Protein AF-A0A9X5P0I7-F1 (afdb_monomer_lite)

Structure (mmCIF, N/CA/C/O backbone):
data_AF-A0A9X5P0I7-F1
#
_entry.id   AF-A0A9X5P0I7-F1
#
loop_
_atom_site.group_PDB
_atom_site.id
_atom_site.type_symbol
_atom_site.label_atom_id
_atom_site.label_alt_id
_atom_site.label_comp_id
_atom_site.label_asym_id
_atom_site.label_entity_id
_atom_site.label_seq_id
_atom_site.pdbx_PDB_ins_code
_atom_site.Cartn_x
_atom_site.Cartn_y
_atom_site.Cartn_z
_atom_site.occupancy
_atom_site.B_iso_or_equiv
_atom_site.auth_seq_id
_atom_site.auth_comp_id
_atom_site.auth_asym_id
_atom_site.auth_atom_id
_atom_site.pdbx_PDB_model_num
ATOM 1 N N . MET A 1 1 ? -30.051 -7.959 19.011 1.00 47.22 1 MET A N 1
ATOM 2 C CA . MET A 1 1 ? -30.348 -7.156 17.797 1.00 47.22 1 MET A CA 1
ATOM 3 C C . MET A 1 1 ? -29.644 -5.784 17.744 1.00 47.22 1 MET A C 1
ATOM 5 O O . MET A 1 1 ? -29.696 -5.120 16.719 1.00 47.22 1 MET A O 1
ATOM 9 N N . THR A 1 2 ? -28.934 -5.353 18.795 1.00 55.03 2 THR A N 1
ATOM 10 C CA . THR A 1 2 ? -28.263 -4.035 18.887 1.00 55.03 2 THR A CA 1
ATOM 11 C C . THR A 1 2 ? -26.817 -4.002 18.368 1.00 55.03 2 THR A C 1
ATOM 13 O O . THR A 1 2 ? -26.383 -2.963 17.880 1.00 55.03 2 THR A O 1
ATOM 16 N N . ALA A 1 3 ? -26.084 -5.123 18.394 1.00 51.91 3 ALA A N 1
ATOM 17 C CA . ALA A 1 3 ? -24.693 -5.191 17.918 1.00 51.91 3 ALA A CA 1
ATOM 18 C C . ALA A 1 3 ? -24.563 -5.026 16.388 1.00 51.91 3 ALA A C 1
ATOM 20 O O . ALA A 1 3 ? -23.681 -4.318 15.909 1.00 51.91 3 ALA A O 1
ATOM 21 N N . LEU A 1 4 ? -25.502 -5.590 15.617 1.00 52.12 4 LEU A N 1
ATOM 22 C CA . LEU A 1 4 ? -25.510 -5.520 14.148 1.00 52.12 4 LEU A CA 1
ATOM 23 C C . LEU A 1 4 ? -25.655 -4.077 13.623 1.00 52.12 4 LEU A C 1
ATOM 25 O O . LEU A 1 4 ? -25.107 -3.724 12.581 1.00 52.12 4 LEU A O 1
ATOM 29 N N . LYS A 1 5 ? -26.355 -3.217 14.378 1.00 55.41 5 LYS A N 1
ATOM 30 C CA . LYS A 1 5 ? -26.539 -1.795 14.043 1.00 55.41 5 LYS A CA 1
ATOM 31 C C . LYS A 1 5 ? -25.232 -1.000 14.161 1.00 55.41 5 LYS A C 1
ATOM 33 O O . LYS A 1 5 ? -25.012 -0.097 13.363 1.00 55.41 5 LYS A O 1
ATOM 38 N N . HIS A 1 6 ? -24.363 -1.366 15.108 1.00 58.16 6 HIS A N 1
ATOM 39 C CA . HIS A 1 6 ? -23.041 -0.753 15.280 1.00 58.16 6 HIS A CA 1
ATOM 40 C C . HIS A 1 6 ? -21.975 -1.338 14.343 1.00 58.16 6 HIS A C 1
ATOM 42 O O . HIS A 1 6 ? -21.028 -0.634 14.009 1.00 58.16 6 HIS A O 1
ATOM 48 N N . LEU A 1 7 ? -22.142 -2.578 13.865 1.00 58.06 7 LEU A N 1
ATOM 49 C CA . LEU A 1 7 ? -21.212 -3.205 12.917 1.00 58.06 7 LEU A CA 1
ATOM 50 C C . LEU A 1 7 ? -21.365 -2.684 11.480 1.00 58.06 7 LEU A C 1
ATOM 52 O O . LEU A 1 7 ? -20.386 -2.613 10.741 1.00 58.06 7 LEU A O 1
ATOM 56 N N . LYS A 1 8 ? -22.584 -2.291 11.087 1.00 65.00 8 LYS A N 1
ATOM 57 C CA . LYS A 1 8 ? -22.898 -1.769 9.746 1.00 65.00 8 LYS A CA 1
ATOM 58 C C . LYS A 1 8 ? -21.929 -0.672 9.263 1.00 65.00 8 LYS A C 1
ATOM 60 O O . LYS A 1 8 ? -21.403 -0.817 8.164 1.00 65.00 8 LYS A O 1
ATOM 65 N N . PRO A 1 9 ? -21.643 0.392 10.040 1.00 70.50 9 PRO A N 1
ATOM 66 C CA . PRO A 1 9 ? -20.693 1.418 9.612 1.00 70.50 9 PRO A CA 1
ATOM 67 C C . PRO A 1 9 ? -19.248 0.909 9.527 1.00 70.50 9 PRO A C 1
ATOM 69 O O . PRO A 1 9 ? -18.518 1.335 8.642 1.00 70.50 9 PRO A O 1
ATOM 72 N N . PHE A 1 10 ? -18.826 -0.025 10.385 1.00 67.88 10 PHE A N 1
ATOM 73 C CA . PHE A 1 10 ? -17.486 -0.619 10.292 1.00 67.88 10 PHE A CA 1
ATOM 74 C C . PHE A 1 10 ? -17.312 -1.465 9.031 1.00 67.88 10 PHE A C 1
ATOM 76 O O . PHE A 1 10 ? -16.271 -1.383 8.389 1.00 67.88 10 PHE A O 1
ATOM 83 N N . PHE A 1 11 ? -18.340 -2.224 8.649 1.00 72.69 11 PHE A N 1
ATOM 84 C CA . PHE A 1 11 ? -18.331 -3.021 7.425 1.00 72.69 11 PHE A CA 1
ATOM 85 C C . PHE A 1 11 ? -18.199 -2.141 6.174 1.00 72.69 11 PHE A C 1
ATOM 87 O O . PHE A 1 11 ? -17.383 -2.422 5.303 1.00 72.69 11 PHE A O 1
ATOM 94 N N . TRP A 1 12 ? -18.924 -1.021 6.124 1.00 70.75 12 TRP A N 1
ATOM 95 C CA . TRP A 1 12 ? -18.803 -0.057 5.027 1.00 70.75 12 TRP A CA 1
ATOM 96 C C . TRP A 1 12 ? -17.435 0.624 4.972 1.00 70.75 12 TRP A C 1
ATOM 98 O O . TRP A 1 12 ? -16.880 0.772 3.890 1.00 70.75 12 TRP A O 1
ATOM 108 N N . ILE A 1 13 ? -16.856 0.989 6.119 1.00 75.00 13 ILE A N 1
ATOM 109 C CA . ILE A 1 13 ? -15.500 1.560 6.171 1.00 75.00 13 ILE A CA 1
ATOM 110 C C . ILE A 1 13 ? -14.469 0.529 5.699 1.00 75.00 13 ILE A C 1
ATOM 112 O O . ILE A 1 13 ? -13.579 0.889 4.937 1.00 75.00 13 ILE A O 1
ATOM 116 N N . ALA A 1 14 ? -14.600 -0.742 6.089 1.00 73.88 14 ALA A N 1
ATOM 117 C CA . ALA A 1 14 ? -13.711 -1.806 5.626 1.00 73.88 14 ALA A CA 1
ATOM 118 C C . ALA A 1 14 ? -13.806 -2.019 4.107 1.00 73.88 14 ALA A C 1
ATOM 120 O O . ALA A 1 14 ? -12.779 -2.150 3.449 1.00 73.88 14 ALA A O 1
ATOM 121 N N . ILE A 1 15 ? -15.017 -1.987 3.538 1.00 76.88 15 ILE A N 1
ATOM 122 C CA . ILE A 1 15 ? -15.223 -2.078 2.085 1.00 76.88 15 ILE A CA 1
ATOM 123 C C . ILE A 1 15 ? -14.602 -0.880 1.365 1.00 76.88 15 ILE A C 1
ATOM 125 O O . ILE A 1 15 ? -13.894 -1.070 0.384 1.00 76.88 15 ILE A O 1
ATOM 129 N N . ILE A 1 16 ? -14.828 0.345 1.849 1.00 75.38 16 ILE A N 1
ATOM 130 C CA . ILE A 1 16 ? -14.257 1.553 1.237 1.00 75.38 16 ILE A CA 1
ATOM 131 C C . ILE A 1 16 ? -12.728 1.517 1.317 1.00 75.38 16 ILE A C 1
ATOM 133 O O . ILE A 1 16 ? -12.063 1.769 0.319 1.00 75.38 16 ILE A O 1
ATOM 137 N N . ALA A 1 17 ? -12.165 1.138 2.468 1.00 73.56 17 ALA A N 1
ATOM 138 C CA . ALA A 1 17 ? -10.724 0.978 2.628 1.00 73.56 17 ALA A CA 1
ATOM 139 C C . ALA A 1 17 ? -10.167 -0.068 1.653 1.00 73.56 17 ALA A C 1
ATOM 141 O O . ALA A 1 17 ? -9.170 0.193 0.988 1.00 73.56 17 ALA A O 1
ATOM 142 N N . LEU A 1 18 ? -10.839 -1.212 1.501 1.00 74.06 18 LEU A N 1
ATOM 143 C CA . LEU A 1 18 ? -10.443 -2.243 0.545 1.00 74.06 18 LEU A CA 1
ATOM 144 C C . LEU A 1 18 ? -10.495 -1.713 -0.895 1.00 74.06 18 LEU A C 1
ATOM 146 O O . LEU A 1 18 ? -9.524 -1.863 -1.628 1.00 74.06 18 LEU A O 1
ATOM 150 N N . ILE A 1 19 ? -11.573 -1.033 -1.293 1.00 76.31 19 ILE A N 1
ATOM 151 C CA . ILE A 1 19 ? -11.724 -0.442 -2.634 1.00 76.31 19 ILE A CA 1
ATOM 152 C C . ILE A 1 19 ? -10.674 0.643 -2.898 1.00 76.31 19 ILE A C 1
ATOM 154 O O . ILE A 1 19 ? -10.228 0.770 -4.029 1.00 76.31 19 ILE A O 1
ATOM 158 N N . CYS A 1 20 ? -10.249 1.411 -1.895 1.00 70.00 20 CYS A N 1
ATOM 159 C CA . CYS A 1 20 ? -9.192 2.411 -2.066 1.00 70.00 20 CYS A CA 1
ATOM 160 C C . CYS A 1 20 ? -7.792 1.783 -2.138 1.00 70.00 20 CYS A C 1
ATOM 162 O O . CYS A 1 20 ? -6.949 2.252 -2.897 1.00 70.00 20 CYS A O 1
ATOM 164 N N . VAL A 1 21 ? -7.540 0.718 -1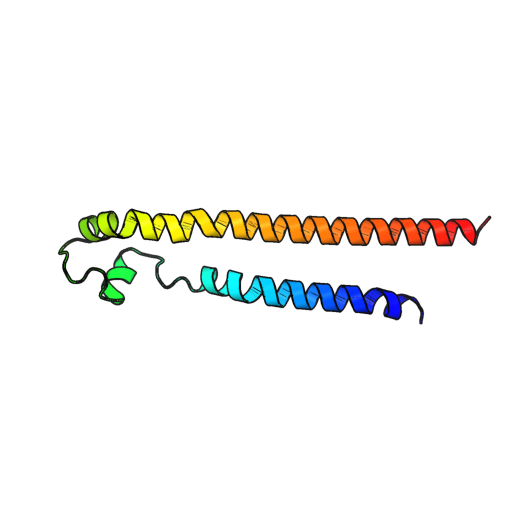.373 1.00 68.44 21 VAL A N 1
ATOM 165 C CA . VAL A 1 21 ? -6.234 0.040 -1.331 1.00 68.44 21 V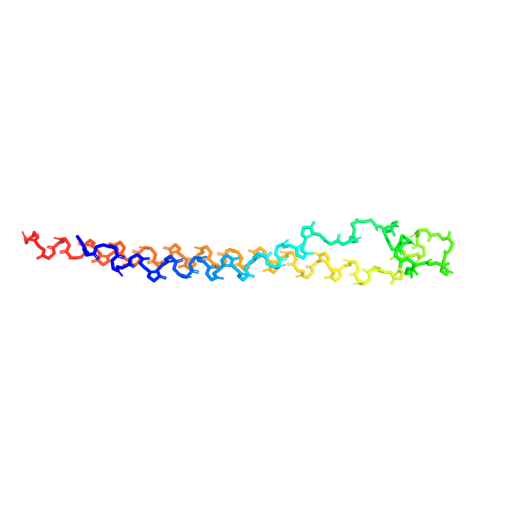AL A CA 1
A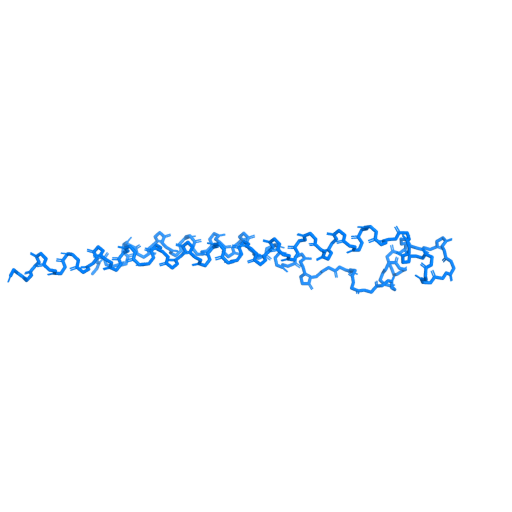TOM 166 C C . VAL A 1 21 ? -6.038 -0.879 -2.540 1.00 68.44 21 VAL A C 1
ATOM 168 O O . VAL A 1 21 ? -4.913 -1.031 -3.004 1.00 68.44 21 VAL A O 1
ATOM 171 N N . THR A 1 22 ? -7.112 -1.454 -3.095 1.00 71.38 22 THR A N 1
ATOM 172 C CA . THR A 1 22 ? -7.025 -2.445 -4.184 1.00 71.38 22 THR A CA 1
ATOM 173 C C . THR A 1 22 ? -6.416 -1.879 -5.473 1.00 71.38 22 THR A C 1
ATOM 175 O O . THR A 1 22 ? -5.477 -2.496 -5.955 1.00 71.38 22 THR A O 1
ATOM 178 N N . PRO A 1 23 ? -6.840 -0.725 -6.031 1.00 66.31 23 PRO A N 1
ATOM 179 C CA . PRO A 1 23 ? -6.250 -0.164 -7.248 1.00 66.31 23 PRO A CA 1
ATOM 180 C C . PRO A 1 23 ? -4.774 0.171 -7.064 1.00 66.31 23 PRO A C 1
ATOM 182 O O . PRO A 1 23 ? -3.969 -0.092 -7.947 1.00 66.31 23 PRO A O 1
ATOM 185 N N . ILE A 1 24 ? -4.419 0.694 -5.890 1.00 66.56 24 ILE A N 1
ATOM 186 C CA . ILE A 1 24 ? -3.044 1.045 -5.538 1.00 66.56 24 ILE A CA 1
ATOM 187 C C . ILE A 1 24 ? -2.190 -0.229 -5.472 1.00 66.56 24 ILE A C 1
ATOM 189 O O . ILE A 1 24 ? -1.159 -0.314 -6.128 1.00 66.56 24 ILE A O 1
ATOM 193 N N . ALA A 1 25 ? -2.664 -1.258 -4.764 1.00 65.62 25 ALA A N 1
ATOM 194 C CA . ALA A 1 25 ? -2.007 -2.561 -4.703 1.00 65.62 25 ALA A CA 1
ATOM 195 C C . ALA A 1 25 ? -1.889 -3.219 -6.087 1.00 65.62 25 ALA A C 1
ATOM 197 O O . ALA A 1 25 ? -0.874 -3.835 -6.389 1.00 65.62 25 ALA A O 1
ATOM 198 N N . PHE A 1 26 ? -2.909 -3.073 -6.937 1.00 63.84 26 PHE A N 1
ATOM 199 C CA . PHE A 1 26 ? -2.924 -3.622 -8.290 1.00 63.84 26 PHE A CA 1
ATOM 200 C C . PHE A 1 26 ? -1.918 -2.910 -9.196 1.00 63.84 26 PHE A C 1
ATOM 202 O O . PHE A 1 26 ? -1.218 -3.570 -9.953 1.00 63.84 26 PHE A O 1
ATOM 209 N N . MET A 1 27 ? -1.783 -1.585 -9.082 1.00 62.38 27 MET A N 1
ATOM 210 C CA . MET A 1 27 ? -0.751 -0.834 -9.804 1.00 62.38 27 MET A CA 1
ATOM 211 C C . MET A 1 27 ? 0.668 -1.240 -9.381 1.00 62.38 27 MET A C 1
ATOM 213 O O . MET A 1 27 ? 1.557 -1.227 -10.226 1.00 62.38 27 MET A O 1
ATOM 217 N N . PHE A 1 28 ? 0.880 -1.659 -8.126 1.00 60.19 28 PHE A N 1
ATOM 218 C CA . PHE A 1 28 ? 2.175 -2.196 -7.678 1.00 60.19 28 PHE A CA 1
ATOM 219 C C . PHE A 1 28 ? 2.420 -3.641 -8.085 1.00 60.19 28 PHE A C 1
ATOM 221 O O . PHE A 1 28 ? 3.513 -3.969 -8.534 1.00 60.19 28 PHE A O 1
ATOM 228 N N . ALA A 1 29 ? 1.410 -4.500 -7.961 1.00 61.78 29 ALA A N 1
ATOM 229 C CA . ALA A 1 29 ? 1.525 -5.908 -8.324 1.00 61.78 29 ALA A CA 1
ATOM 230 C C . ALA A 1 29 ? 1.666 -6.123 -9.840 1.00 61.78 29 ALA A C 1
ATOM 232 O O . ALA A 1 29 ? 2.240 -7.123 -10.256 1.00 61.78 29 ALA A O 1
ATOM 233 N N . TYR A 1 30 ? 1.143 -5.198 -10.650 1.00 57.62 30 TYR A N 1
ATOM 234 C CA . TYR A 1 30 ? 1.196 -5.242 -12.112 1.00 57.62 30 TYR A CA 1
ATOM 235 C C . TYR A 1 30 ? 2.047 -4.120 -12.707 1.00 57.62 30 TYR A C 1
ATOM 237 O O . TYR A 1 30 ? 1.778 -3.702 -13.835 1.00 57.62 30 TYR A O 1
ATOM 245 N N . SER A 1 31 ? 3.057 -3.615 -11.984 1.00 62.72 31 SER A N 1
ATOM 246 C CA . SER A 1 31 ? 4.037 -2.724 -12.613 1.00 62.72 31 SER A CA 1
ATOM 247 C C . SER A 1 31 ? 4.609 -3.443 -13.840 1.00 62.72 31 SER A C 1
ATOM 249 O O . SER A 1 31 ? 5.220 -4.496 -13.694 1.00 62.72 31 SER A O 1
ATOM 251 N N . PRO A 1 32 ? 4.432 -2.925 -15.065 1.00 61.28 32 PRO A N 1
ATOM 252 C CA . PRO A 1 32 ? 4.954 -3.590 -16.254 1.00 61.28 32 PRO A CA 1
ATOM 253 C C . PRO A 1 32 ? 6.485 -3.493 -16.351 1.00 61.28 32 PRO A C 1
ATOM 255 O O . PRO A 1 32 ? 7.057 -4.002 -17.307 1.00 61.28 32 PRO A O 1
ATOM 258 N N . PHE A 1 33 ? 7.131 -2.830 -15.387 1.00 65.25 33 PHE A N 1
ATOM 259 C CA . PHE A 1 33 ? 8.556 -2.539 -15.343 1.00 65.25 33 PHE A CA 1
ATOM 260 C C . PHE A 1 33 ? 9.175 -3.195 -14.107 1.00 65.25 33 PHE A C 1
ATOM 262 O O . PHE A 1 33 ? 9.322 -2.555 -13.062 1.00 65.25 33 PHE A O 1
ATOM 269 N N . HIS A 1 34 ? 9.491 -4.485 -14.212 1.00 67.88 34 HIS A N 1
ATOM 270 C CA . HIS A 1 34 ? 10.205 -5.223 -13.166 1.00 67.88 34 HIS A CA 1
ATOM 271 C C . HIS A 1 34 ? 11.685 -5.406 -13.512 1.00 67.88 34 HIS A C 1
ATOM 273 O O . HIS A 1 34 ? 12.512 -5.508 -12.610 1.00 67.88 34 HIS A O 1
ATOM 279 N N . ASP A 1 35 ? 12.015 -5.407 -14.805 1.00 71.38 35 ASP A N 1
ATOM 280 C CA . ASP A 1 35 ? 13.375 -5.507 -15.326 1.00 71.38 35 ASP A CA 1
ATOM 281 C C . ASP A 1 35 ? 13.640 -4.394 -16.358 1.00 71.38 35 ASP A C 1
ATOM 283 O O . ASP A 1 35 ? 12.729 -3.913 -17.036 1.00 71.38 35 ASP A O 1
ATOM 287 N N . VAL A 1 36 ? 14.906 -4.002 -16.522 1.00 71.62 36 VAL A N 1
ATOM 288 C CA . VAL A 1 36 ? 15.354 -3.082 -17.585 1.00 71.62 36 VAL A CA 1
ATOM 289 C C . VAL A 1 36 ? 14.939 -3.605 -18.969 1.00 71.62 36 VAL A C 1
ATOM 291 O O . VAL A 1 36 ? 14.573 -2.831 -19.851 1.00 71.62 36 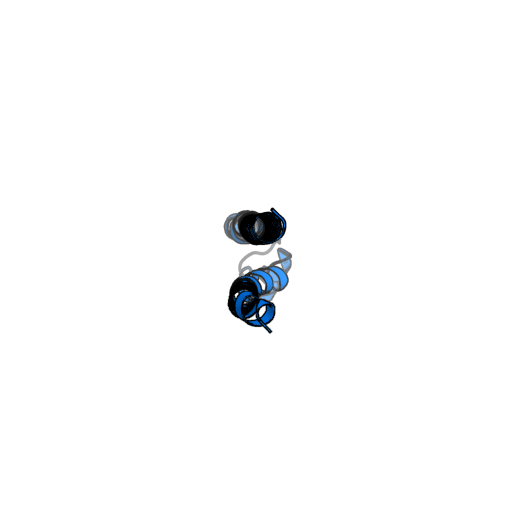VAL A O 1
ATOM 294 N N . ASN A 1 37 ? 14.906 -4.926 -19.150 1.00 74.50 37 ASN A N 1
ATOM 295 C CA . ASN A 1 37 ? 14.455 -5.576 -20.379 1.00 74.50 37 ASN A CA 1
ATOM 296 C C . ASN A 1 37 ? 12.973 -5.331 -20.706 1.00 74.50 37 ASN A C 1
ATOM 298 O O . ASN A 1 37 ? 12.588 -5.384 -21.877 1.00 74.50 37 ASN A O 1
ATOM 302 N N . ASP A 1 38 ? 12.136 -5.020 -19.714 1.00 74.94 38 ASP A N 1
ATOM 303 C CA . ASP A 1 38 ? 10.738 -4.677 -19.971 1.00 74.94 38 ASP A CA 1
ATOM 304 C C . ASP A 1 38 ? 10.630 -3.336 -20.711 1.00 74.94 38 ASP A C 1
ATOM 306 O O . ASP A 1 38 ? 9.787 -3.176 -21.591 1.00 74.94 38 ASP A O 1
ATOM 310 N N . PHE A 1 39 ? 11.549 -2.396 -20.479 1.00 73.81 39 PHE A N 1
ATOM 311 C CA . PHE A 1 39 ? 11.575 -1.117 -21.197 1.00 73.81 39 PHE A CA 1
ATOM 312 C C . PHE A 1 39 ? 11.891 -1.285 -22.688 1.00 73.81 39 PHE A C 1
ATOM 314 O O . PHE A 1 39 ? 11.338 -0.556 -23.514 1.00 73.81 39 PHE A O 1
ATOM 321 N N . PHE A 1 40 ? 12.701 -2.286 -23.048 1.00 74.81 40 PHE A N 1
ATOM 322 C CA . PHE A 1 40 ? 12.889 -2.689 -24.444 1.00 74.81 40 PHE A CA 1
ATOM 323 C C . PHE A 1 40 ? 11.623 -3.330 -25.022 1.00 74.81 40 PHE A C 1
ATOM 325 O O . PHE A 1 40 ? 11.236 -3.028 -26.145 1.00 74.81 40 PHE A O 1
ATOM 332 N N . ARG A 1 41 ? 10.909 -4.160 -24.251 1.00 79.38 41 ARG A N 1
ATOM 333 C CA . ARG A 1 41 ? 9.636 -4.762 -24.699 1.00 79.38 41 ARG A CA 1
ATOM 334 C C . ARG A 1 41 ? 8.539 -3.736 -24.976 1.00 79.38 41 ARG A C 1
ATOM 336 O O . ARG A 1 41 ? 7.705 -3.972 -25.846 1.00 79.38 41 ARG A O 1
ATOM 343 N N . PHE A 1 42 ? 8.540 -2.617 -24.256 1.00 75.88 42 PHE A N 1
ATOM 344 C CA . PHE A 1 42 ? 7.601 -1.512 -24.464 1.00 75.88 42 PHE A CA 1
ATOM 345 C C . PHE A 1 42 ? 8.089 -0.465 -25.481 1.00 75.88 42 PHE A C 1
ATOM 347 O O . PHE A 1 42 ? 7.402 0.535 -25.687 1.00 75.88 42 PHE A O 1
ATOM 354 N N . GLY A 1 43 ? 9.246 -0.675 -26.124 1.00 78.44 43 GLY A N 1
ATOM 355 C CA . GLY A 1 43 ? 9.795 0.229 -27.141 1.00 78.44 43 GLY A CA 1
ATOM 356 C C . GLY A 1 43 ? 10.328 1.557 -26.591 1.00 78.44 43 GLY A C 1
ATOM 357 O O . GLY A 1 43 ? 10.575 2.500 -27.340 1.00 78.44 43 GLY A O 1
ATOM 358 N N . LEU A 1 44 ? 10.500 1.664 -25.270 1.00 75.69 44 LEU A N 1
ATOM 359 C CA . LEU A 1 44 ? 10.955 2.890 -24.607 1.00 75.69 44 LEU A CA 1
ATOM 360 C C . LEU A 1 44 ? 12.473 3.088 -24.731 1.00 75.69 44 LEU A C 1
ATOM 362 O O . LEU A 1 44 ? 12.947 4.216 -24.633 1.00 75.69 44 LEU A O 1
ATOM 366 N N . CYS A 1 45 ? 13.217 2.009 -24.989 1.00 80.19 45 CYS A N 1
ATOM 367 C CA . CYS A 1 45 ? 14.676 1.999 -25.129 1.00 80.19 45 CYS A CA 1
ATOM 368 C C . CYS A 1 45 ? 15.169 1.547 -26.518 1.00 80.19 45 CYS A C 1
ATOM 370 O O . CYS A 1 45 ? 16.341 1.226 -26.677 1.00 80.19 45 CYS A O 1
ATOM 372 N N . ASP A 1 46 ? 14.326 1.570 -27.556 1.00 82.56 46 ASP A N 1
ATOM 373 C CA . ASP A 1 46 ? 14.699 1.083 -28.903 1.00 82.56 46 ASP A CA 1
ATOM 374 C C . ASP A 1 46 ? 15.848 1.866 -29.569 1.00 82.56 46 ASP A C 1
ATOM 376 O O . ASP A 1 46 ? 16.448 1.417 -30.545 1.00 82.56 46 ASP A O 1
ATOM 380 N N . HIS A 1 47 ? 16.156 3.054 -29.053 1.00 84.19 47 HIS A N 1
ATOM 381 C CA . HIS A 1 47 ? 17.187 3.949 -29.570 1.00 84.19 47 HIS A CA 1
ATOM 382 C C . HIS A 1 47 ? 18.578 3.714 -28.957 1.00 84.19 47 HIS A C 1
ATOM 384 O O . HIS A 1 47 ? 19.553 4.277 -29.455 1.00 84.19 47 HIS A O 1
ATOM 390 N N . VAL A 1 48 ? 18.689 2.889 -27.910 1.00 84.06 48 VAL A N 1
ATOM 391 C CA . VAL A 1 48 ? 19.954 2.556 -27.235 1.00 84.06 48 VAL A CA 1
ATOM 392 C C . VAL A 1 48 ? 20.332 1.098 -27.477 1.00 84.06 48 VAL A C 1
ATOM 394 O O . VAL A 1 48 ? 19.475 0.238 -27.667 1.00 84.06 48 VAL A O 1
ATOM 397 N N . LYS A 1 49 ? 21.638 0.810 -27.524 1.00 77.81 49 LYS A N 1
ATOM 398 C CA . LYS A 1 49 ? 22.140 -0.516 -27.935 1.00 77.81 49 LYS A CA 1
ATOM 399 C C . LYS A 1 49 ? 22.453 -1.447 -26.770 1.00 77.81 49 LYS A C 1
ATOM 401 O O . LYS A 1 49 ? 22.646 -2.639 -27.000 1.00 77.81 49 LYS A O 1
ATOM 406 N N . SER A 1 50 ? 22.531 -0.927 -25.547 1.00 80.44 50 SER A N 1
ATOM 407 C CA . SER A 1 50 ? 22.867 -1.708 -24.359 1.00 80.44 50 SER A CA 1
ATOM 408 C C . SER A 1 50 ? 21.832 -1.526 -23.250 1.00 80.44 50 SER A C 1
ATOM 410 O O . SER A 1 50 ? 21.190 -0.481 -23.122 1.00 80.44 50 SER A O 1
ATOM 412 N N . ALA A 1 51 ? 21.685 -2.563 -22.424 1.00 74.75 51 ALA A N 1
ATOM 413 C CA . ALA A 1 51 ? 20.839 -2.504 -21.239 1.00 74.75 51 ALA A CA 1
ATOM 414 C C . ALA A 1 51 ? 21.371 -1.506 -20.197 1.00 74.75 51 ALA A C 1
ATOM 416 O O . ALA A 1 51 ? 20.570 -0.912 -19.490 1.00 74.75 51 ALA A O 1
ATOM 417 N N . GLU A 1 52 ? 22.686 -1.269 -20.138 1.00 77.06 52 GLU A N 1
ATOM 418 C CA . GLU A 1 52 ? 23.285 -0.254 -19.257 1.00 77.06 52 GLU A CA 1
ATOM 419 C C . GLU A 1 52 ? 22.888 1.172 -19.663 1.00 77.06 52 GLU A C 1
ATOM 421 O O . GLU A 1 52 ? 22.460 1.944 -18.812 1.00 77.06 52 GLU A O 1
ATOM 426 N N . GLU A 1 53 ? 22.933 1.508 -20.957 1.00 80.38 53 GLU A N 1
ATOM 427 C CA . GLU A 1 53 ? 22.501 2.830 -21.440 1.00 80.38 53 GLU A CA 1
ATOM 428 C C . GLU A 1 53 ? 21.005 3.057 -21.196 1.00 80.38 53 GLU A C 1
ATOM 430 O O . GLU A 1 53 ? 20.594 4.139 -20.776 1.00 80.38 53 GLU A O 1
ATOM 435 N N . CYS A 1 54 ? 20.183 2.025 -21.425 1.00 79.50 54 CYS A N 1
ATOM 436 C CA . CYS A 1 54 ? 18.760 2.081 -21.101 1.00 79.50 54 CYS A CA 1
ATOM 437 C C . CYS A 1 54 ? 18.548 2.267 -19.598 1.00 79.50 54 CYS A C 1
ATOM 439 O O . CYS A 1 54 ? 17.765 3.131 -19.212 1.00 79.50 54 CYS A O 1
ATOM 441 N N . ALA A 1 55 ? 19.268 1.509 -18.761 1.00 75.31 55 ALA A N 1
ATOM 442 C CA . ALA A 1 55 ? 19.201 1.609 -17.310 1.00 75.31 55 ALA A CA 1
ATOM 443 C C . ALA A 1 55 ? 19.510 3.032 -16.837 1.00 75.31 55 ALA A C 1
ATOM 445 O O . ALA A 1 55 ? 18.719 3.577 -16.077 1.00 75.31 55 ALA A O 1
ATOM 446 N N . ASP A 1 56 ? 20.568 3.680 -17.322 1.00 78.06 56 ASP A N 1
ATOM 447 C CA . ASP A 1 56 ? 20.905 5.060 -16.940 1.00 78.06 56 ASP A CA 1
ATOM 448 C C . ASP A 1 56 ? 19.803 6.065 -17.323 1.00 78.06 56 ASP A C 1
ATOM 450 O O . ASP A 1 56 ? 19.448 6.943 -16.531 1.00 78.06 56 ASP A O 1
ATOM 454 N N . LEU A 1 57 ? 19.200 5.904 -18.505 1.00 75.69 57 LEU A N 1
ATOM 455 C CA . LEU A 1 57 ? 18.094 6.740 -18.990 1.00 75.69 57 LEU A CA 1
ATOM 456 C C . LEU A 1 57 ? 16.820 6.598 -18.147 1.00 75.69 57 LEU A C 1
ATOM 458 O O . LEU A 1 57 ? 16.136 7.588 -17.875 1.00 75.69 57 LEU A O 1
ATOM 462 N N . ILE A 1 58 ? 16.495 5.374 -17.731 1.00 74.31 58 ILE A N 1
ATOM 463 C CA . ILE A 1 58 ? 15.283 5.065 -16.960 1.00 74.31 58 ILE A CA 1
ATOM 464 C C . ILE A 1 58 ? 15.524 5.060 -15.452 1.00 74.31 58 ILE A C 1
ATOM 466 O O . ILE A 1 58 ? 14.566 4.973 -14.699 1.00 74.31 58 ILE A O 1
ATOM 470 N N . THR A 1 59 ? 16.765 5.146 -14.971 1.00 71.44 59 THR A N 1
ATOM 471 C CA . THR A 1 59 ? 17.091 5.092 -13.535 1.00 71.44 59 THR A CA 1
ATOM 472 C C . THR A 1 59 ? 16.226 6.050 -12.709 1.00 71.44 59 THR A C 1
ATOM 474 O O . THR A 1 59 ? 15.700 5.621 -11.681 1.00 71.44 59 THR A O 1
ATOM 477 N N . PRO A 1 60 ? 15.960 7.301 -13.143 1.00 66.94 60 PRO A N 1
ATOM 478 C CA . PRO A 1 60 ? 15.067 8.191 -12.409 1.00 66.94 60 PRO A CA 1
ATOM 479 C C . PRO A 1 60 ? 13.622 7.685 -12.344 1.00 66.94 60 PRO A C 1
ATOM 481 O O . PRO A 1 60 ? 12.992 7.786 -11.295 1.00 66.94 60 PRO A O 1
ATOM 484 N N . SER A 1 61 ? 13.083 7.137 -13.437 1.00 65.06 61 SER A N 1
ATOM 485 C CA . SER A 1 61 ? 11.714 6.613 -13.483 1.00 65.06 61 SER A CA 1
ATOM 486 C C . SER A 1 61 ? 11.598 5.269 -12.762 1.00 65.06 61 SER A C 1
ATOM 488 O O . SER A 1 61 ? 10.653 5.072 -12.006 1.00 65.06 61 SER A O 1
ATOM 490 N N . TYR A 1 62 ? 12.581 4.383 -12.900 1.00 65.06 62 TYR A N 1
ATOM 491 C CA . TYR A 1 62 ? 12.683 3.120 -12.173 1.00 65.06 62 TYR A CA 1
ATOM 492 C C . TYR A 1 62 ? 12.765 3.353 -10.657 1.00 65.06 62 TYR A C 1
ATOM 494 O O . TYR A 1 62 ? 11.977 2.790 -9.898 1.00 65.06 62 TYR A O 1
ATOM 502 N N . LEU A 1 63 ? 13.631 4.269 -10.205 1.00 63.47 63 LEU A N 1
ATOM 503 C CA . LEU A 1 63 ? 13.686 4.689 -8.803 1.00 63.47 63 LEU A CA 1
ATOM 504 C C . LEU A 1 63 ? 12.393 5.386 -8.369 1.00 63.47 63 LEU A C 1
ATOM 506 O O . LEU A 1 63 ? 11.925 5.155 -7.262 1.00 63.47 63 LEU A O 1
ATOM 510 N N . PHE A 1 64 ? 11.765 6.204 -9.212 1.00 64.38 64 PHE A N 1
ATOM 511 C CA . PHE A 1 64 ? 10.490 6.834 -8.867 1.00 64.38 64 PHE A CA 1
ATOM 512 C C . PHE A 1 64 ? 9.383 5.801 -8.635 1.00 64.38 64 PHE A C 1
ATOM 514 O O . PHE A 1 64 ? 8.636 5.945 -7.676 1.00 64.38 64 PHE A O 1
ATOM 521 N N . TRP A 1 65 ? 9.280 4.763 -9.468 1.00 60.38 65 TRP A N 1
ATOM 522 C CA . TRP A 1 65 ? 8.243 3.732 -9.354 1.00 60.38 65 TRP A CA 1
ATOM 523 C C . TRP A 1 65 ? 8.517 2.703 -8.257 1.00 60.38 65 TRP A C 1
ATOM 525 O O . TRP A 1 65 ? 7.569 2.158 -7.696 1.00 60.38 65 TRP A O 1
ATOM 535 N N . TRP A 1 66 ? 9.784 2.470 -7.911 1.00 61.97 66 TRP A N 1
ATOM 536 C CA . TRP A 1 66 ? 10.155 1.545 -6.841 1.00 61.97 66 TRP A CA 1
ATOM 537 C C . TRP A 1 66 ? 10.220 2.226 -5.466 1.00 61.97 66 TRP A C 1
ATOM 539 O O . TRP A 1 66 ? 9.739 1.699 -4.472 1.00 61.97 66 TRP A O 1
ATOM 549 N N . PHE A 1 67 ? 10.797 3.424 -5.381 1.00 59.75 67 PHE A N 1
ATOM 550 C CA . PHE A 1 67 ? 11.197 4.022 -4.102 1.00 59.75 67 PHE A CA 1
ATOM 551 C C . PHE A 1 67 ? 10.130 4.918 -3.474 1.00 59.75 67 PHE A C 1
ATOM 553 O O . PHE A 1 67 ? 10.051 5.038 -2.255 1.00 59.75 67 PHE A O 1
ATOM 560 N N . ILE A 1 68 ? 9.314 5.583 -4.288 1.00 58.34 68 ILE A N 1
ATOM 561 C CA . ILE A 1 68 ? 8.263 6.479 -3.796 1.00 58.34 68 ILE A CA 1
ATOM 562 C C . ILE A 1 68 ? 6.991 5.724 -3.434 1.00 58.34 68 ILE A C 1
ATOM 564 O O . ILE A 1 68 ? 6.395 6.047 -2.420 1.00 58.34 68 ILE A O 1
ATOM 568 N N . PRO A 1 69 ? 6.516 4.727 -4.176 1.00 62.53 69 PRO A N 1
ATOM 569 C CA . PRO A 1 69 ? 5.176 4.257 -3.907 1.00 62.53 69 PRO A CA 1
ATOM 570 C C . PRO A 1 69 ? 5.139 3.117 -2.888 1.00 62.53 69 PRO A C 1
ATOM 572 O O . PRO A 1 69 ? 4.195 3.031 -2.105 1.00 62.53 69 PRO A O 1
ATOM 575 N N . GLU A 1 70 ? 6.178 2.282 -2.846 1.00 65.19 70 GLU A N 1
ATOM 576 C CA . GLU A 1 70 ? 6.258 1.133 -1.941 1.00 65.19 70 GLU A CA 1
ATOM 577 C C . GLU A 1 70 ? 6.224 1.566 -0.464 1.00 65.19 70 GLU A C 1
ATOM 579 O O . GLU A 1 70 ? 5.327 1.133 0.268 1.00 65.19 70 GLU A O 1
ATOM 584 N N . PRO A 1 71 ? 7.093 2.490 0.004 1.00 68.75 71 PRO A N 1
ATOM 585 C CA . PRO A 1 71 ? 7.095 2.903 1.407 1.00 68.75 71 PRO A CA 1
ATOM 586 C C . PRO A 1 71 ? 5.803 3.617 1.803 1.00 68.75 71 PRO A C 1
ATOM 588 O O . PRO A 1 71 ? 5.324 3.470 2.927 1.00 68.75 71 PRO A O 1
ATOM 591 N N . TRP A 1 72 ? 5.211 4.370 0.874 1.00 67.50 72 TRP A N 1
ATOM 592 C CA . TRP A 1 72 ? 3.963 5.092 1.104 1.00 67.50 72 TRP A CA 1
ATOM 593 C C . TRP A 1 72 ? 2.759 4.154 1.153 1.00 67.50 72 TRP A C 1
ATOM 595 O O . TRP A 1 72 ? 1.863 4.360 1.971 1.00 67.50 72 TRP A O 1
ATOM 605 N N . PHE A 1 73 ? 2.759 3.087 0.354 1.00 69.50 73 PHE A N 1
ATOM 606 C CA . PHE A 1 73 ? 1.763 2.024 0.431 1.00 69.50 73 PHE A CA 1
ATOM 607 C C . PHE A 1 73 ? 1.821 1.305 1.784 1.00 69.50 73 PHE A C 1
ATOM 609 O O . PHE A 1 73 ? 0.795 1.180 2.459 1.00 69.50 73 PHE A O 1
ATOM 616 N N . TYR A 1 74 ? 3.019 0.925 2.242 1.00 69.19 74 TYR A N 1
ATOM 617 C CA . TYR A 1 74 ? 3.198 0.338 3.572 1.00 69.19 74 TYR A CA 1
ATOM 618 C C . TYR A 1 74 ? 2.789 1.301 4.689 1.00 69.19 74 TYR A C 1
ATOM 620 O O . TYR A 1 74 ? 2.091 0.894 5.621 1.00 69.19 74 TYR A O 1
ATOM 628 N N . ALA A 1 75 ? 3.150 2.582 4.586 1.00 74.38 75 ALA A N 1
ATOM 629 C CA . ALA A 1 75 ? 2.731 3.600 5.543 1.00 74.38 75 ALA A CA 1
ATOM 630 C C . ALA A 1 75 ? 1.201 3.743 5.585 1.00 74.38 75 ALA A C 1
ATOM 632 O O . ALA A 1 75 ? 0.617 3.811 6.666 1.00 74.38 75 ALA A O 1
ATOM 633 N N . PHE A 1 76 ? 0.532 3.727 4.431 1.00 75.44 76 PHE A N 1
ATOM 634 C CA . PHE A 1 76 ? -0.923 3.829 4.353 1.00 75.44 76 PHE A CA 1
ATOM 635 C C . PHE A 1 76 ? -1.625 2.600 4.949 1.00 75.44 76 PHE A C 1
ATOM 637 O O . PHE A 1 76 ? -2.580 2.752 5.718 1.00 75.44 76 PHE A O 1
ATOM 644 N N . ILE A 1 77 ? -1.133 1.387 4.662 1.00 77.81 77 ILE A N 1
ATOM 645 C CA . ILE A 1 77 ? -1.629 0.149 5.284 1.00 77.81 77 ILE A CA 1
ATOM 646 C C . ILE A 1 77 ? -1.451 0.214 6.800 1.00 77.81 77 ILE A C 1
ATOM 648 O O . ILE A 1 77 ? -2.402 -0.045 7.540 1.00 77.81 77 ILE A O 1
ATOM 652 N N . LEU A 1 78 ? -0.260 0.592 7.268 1.00 76.81 78 LEU A N 1
ATOM 653 C CA . LEU A 1 78 ? 0.059 0.666 8.689 1.00 76.81 78 LEU A CA 1
ATOM 654 C C . LEU A 1 78 ? -0.842 1.675 9.411 1.00 76.81 78 LEU A C 1
ATOM 656 O O . LEU A 1 78 ? -1.439 1.345 10.434 1.00 76.81 78 LEU A O 1
ATOM 660 N N . LEU A 1 79 ? -1.004 2.880 8.859 1.00 75.56 79 LEU A N 1
ATOM 661 C CA . LEU A 1 79 ? -1.881 3.913 9.416 1.00 75.56 79 LEU A CA 1
ATOM 662 C C . LEU A 1 79 ? -3.345 3.464 9.443 1.00 75.56 79 LEU A C 1
ATOM 664 O O . LEU A 1 79 ? -4.040 3.680 10.438 1.00 75.56 79 LEU A O 1
ATOM 668 N N . THR A 1 80 ? -3.808 2.791 8.387 1.00 79.69 80 THR A N 1
ATOM 669 C CA . THR A 1 80 ? -5.168 2.240 8.321 1.00 79.69 80 THR A CA 1
ATOM 670 C C . THR A 1 80 ? -5.375 1.153 9.376 1.00 79.69 80 THR A C 1
ATOM 672 O O . THR A 1 80 ? -6.391 1.153 10.075 1.00 79.69 80 THR A O 1
ATOM 675 N N . ALA A 1 81 ? -4.401 0.258 9.551 1.00 76.94 81 ALA A N 1
ATOM 676 C CA . ALA A 1 81 ? -4.435 -0.778 10.576 1.00 76.94 81 ALA A CA 1
ATOM 677 C C . ALA A 1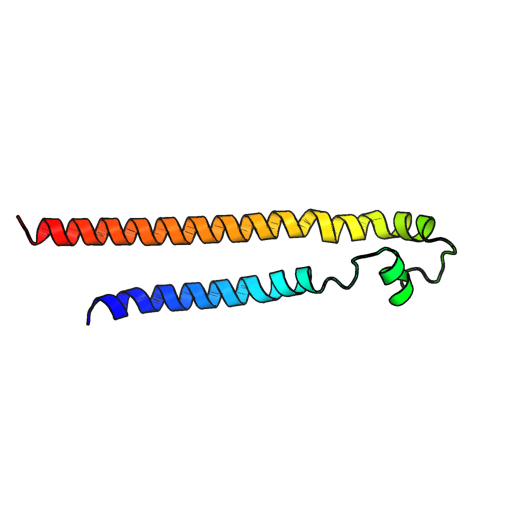 81 ? -4.462 -0.170 11.988 1.00 76.94 81 ALA A C 1
ATOM 679 O O . ALA A 1 81 ? -5.324 -0.534 12.790 1.00 76.94 81 ALA A O 1
ATOM 680 N N . ILE A 1 82 ? -3.595 0.809 12.274 1.00 79.31 82 ILE A N 1
ATOM 681 C CA . ILE A 1 82 ? -3.574 1.540 13.552 1.00 79.31 82 ILE A CA 1
ATOM 682 C C . ILE A 1 82 ? -4.931 2.205 13.812 1.00 79.31 82 ILE A C 1
ATOM 684 O O . ILE A 1 82 ? -5.490 2.061 14.901 1.00 79.31 82 ILE A O 1
ATOM 688 N N . TYR A 1 83 ? -5.498 2.889 12.813 1.00 81.75 83 TYR A N 1
ATOM 689 C CA . TYR A 1 83 ? -6.810 3.526 12.927 1.00 81.75 83 TYR A CA 1
ATOM 690 C C . TYR A 1 83 ? -7.910 2.516 13.278 1.00 81.75 83 TYR A C 1
ATOM 692 O O . TYR A 1 83 ? -8.705 2.759 14.190 1.00 81.75 83 TYR A O 1
ATOM 700 N N . LEU A 1 84 ? -7.952 1.368 12.594 1.00 80.12 84 LEU A N 1
ATOM 701 C CA . LEU A 1 84 ? -8.934 0.318 12.865 1.00 80.12 84 LEU A CA 1
ATOM 702 C C . LEU A 1 84 ? -8.774 -0.257 14.276 1.00 80.12 84 LEU A C 1
ATOM 704 O O . LEU A 1 84 ? -9.769 -0.367 14.995 1.00 80.12 84 LEU A O 1
ATOM 708 N N . VAL A 1 85 ? -7.542 -0.559 14.698 1.00 80.88 85 VAL A N 1
ATOM 709 C CA . VAL A 1 85 ? -7.246 -1.070 16.045 1.00 80.88 85 VAL A CA 1
ATOM 710 C C . VAL A 1 85 ? -7.711 -0.085 17.111 1.00 80.88 85 VAL A C 1
ATOM 712 O O . VAL A 1 85 ? -8.460 -0.474 18.006 1.00 80.88 85 VAL A O 1
ATOM 715 N N . LEU A 1 86 ? -7.350 1.198 16.993 1.00 82.56 86 LEU A N 1
ATOM 716 C CA . LEU A 1 86 ? -7.778 2.241 17.931 1.00 82.56 86 LEU A CA 1
ATOM 717 C C . LEU A 1 86 ? -9.302 2.340 18.009 1.00 82.56 86 LEU A C 1
ATOM 719 O O . LEU A 1 86 ? -9.877 2.436 19.094 1.00 82.56 86 LEU A O 1
ATOM 723 N N . LYS A 1 87 ? -9.972 2.281 16.858 1.00 82.06 87 LYS A N 1
ATOM 724 C CA . LYS A 1 87 ? -11.428 2.379 16.786 1.00 82.06 87 LYS A CA 1
ATOM 725 C C . LYS A 1 87 ? -12.119 1.190 17.456 1.00 82.06 87 LYS A C 1
ATOM 727 O O . LYS A 1 87 ? -13.113 1.389 18.153 1.00 82.06 87 LYS A O 1
ATOM 732 N N . ILE A 1 88 ? -11.583 -0.020 17.290 1.00 80.50 88 ILE A N 1
ATOM 733 C CA . ILE A 1 88 ? -12.057 -1.223 17.990 1.00 80.50 88 ILE A CA 1
ATOM 734 C C . ILE A 1 88 ? -11.835 -1.078 19.501 1.00 80.50 88 ILE A C 1
ATOM 736 O O . ILE A 1 88 ? -12.753 -1.331 20.279 1.00 80.50 88 ILE A O 1
ATOM 740 N N . LEU A 1 89 ? -10.657 -0.609 19.919 1.00 84.31 89 LEU A N 1
ATOM 741 C CA . LEU A 1 89 ? -10.296 -0.407 21.325 1.00 84.31 89 LEU A CA 1
ATOM 742 C C . LEU A 1 89 ? -11.260 0.550 22.038 1.00 84.31 89 LEU A C 1
ATOM 744 O O . LEU A 1 89 ? -11.767 0.234 23.114 1.00 84.31 89 LEU A O 1
ATOM 748 N N . ILE A 1 90 ? -11.581 1.686 21.412 1.00 88.06 90 ILE A N 1
ATOM 749 C CA . ILE A 1 90 ? -12.559 2.652 21.938 1.00 88.06 90 ILE A CA 1
ATOM 750 C C . ILE A 1 90 ? -13.928 1.995 22.127 1.00 88.06 90 ILE A C 1
ATOM 752 O O . ILE A 1 90 ? -14.598 2.219 23.140 1.00 88.06 90 ILE A O 1
ATOM 756 N N . GLU A 1 91 ? -14.353 1.174 21.170 1.00 84.38 91 GLU A N 1
ATOM 757 C CA . GLU A 1 91 ? -15.668 0.547 21.226 1.00 84.38 91 GLU A CA 1
ATOM 758 C C . GLU A 1 91 ? -15.738 -0.552 22.297 1.00 84.38 91 GLU A C 1
ATOM 760 O O . GLU A 1 91 ? -16.745 -0.649 23.003 1.00 84.38 91 GLU A O 1
ATOM 765 N N . ILE A 1 92 ? -14.642 -1.289 22.512 1.00 83.12 92 ILE A N 1
ATOM 766 C CA . IL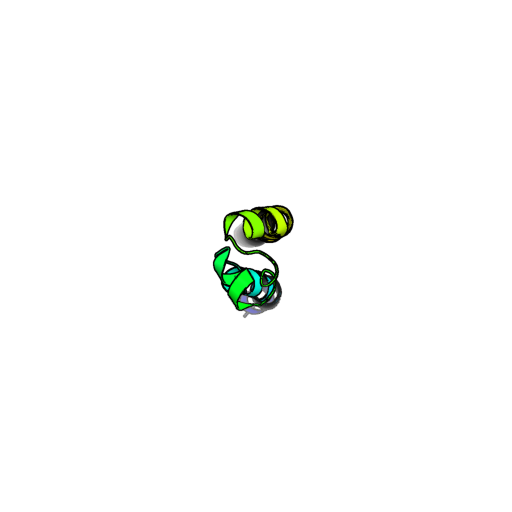E A 1 92 ? -14.482 -2.217 23.642 1.00 83.12 92 ILE A CA 1
ATOM 767 C C . ILE A 1 92 ? -14.554 -1.458 24.971 1.00 83.12 92 ILE A C 1
ATOM 769 O O . ILE A 1 92 ? -15.318 -1.849 25.852 1.00 83.12 92 ILE A O 1
ATOM 773 N N . ILE A 1 93 ? -13.835 -0.340 25.117 1.00 86.25 93 ILE A N 1
ATOM 774 C CA . ILE A 1 93 ? -13.866 0.476 26.342 1.00 86.25 93 ILE A CA 1
ATOM 775 C C . ILE A 1 93 ? -15.293 0.965 26.626 1.00 86.25 93 ILE A C 1
ATOM 777 O O . ILE A 1 93 ? -15.796 0.809 27.740 1.00 86.25 93 ILE A O 1
ATOM 781 N N . ARG A 1 94 ? -15.997 1.497 25.617 1.00 85.06 94 ARG A N 1
ATOM 782 C CA . ARG A 1 94 ? -17.407 1.904 25.764 1.00 85.06 94 ARG A CA 1
ATOM 783 C C . ARG A 1 94 ? -18.307 0.739 26.157 1.00 85.06 94 ARG A C 1
ATOM 785 O O . ARG A 1 94 ? -19.259 0.938 26.912 1.00 85.06 94 ARG A O 1
ATOM 792 N N . PHE A 1 95 ? -18.060 -0.450 25.619 1.00 82.62 95 PHE A N 1
ATOM 793 C CA . PHE A 1 95 ? -18.822 -1.645 25.958 1.00 82.62 95 PHE A CA 1
ATOM 794 C C . PHE A 1 95 ? -18.590 -2.065 27.417 1.00 82.62 95 PHE A C 1
ATOM 796 O O . PHE A 1 95 ? -19.559 -2.279 28.145 1.00 82.62 95 PHE A O 1
ATOM 803 N N . LEU A 1 96 ? -17.336 -2.069 27.879 1.00 82.62 96 LEU A N 1
ATOM 804 C CA . LEU A 1 96 ? -16.975 -2.354 29.270 1.00 82.62 96 LEU A CA 1
ATOM 805 C C . LEU A 1 96 ? -17.607 -1.353 30.248 1.00 82.62 96 LEU A C 1
ATOM 807 O O . LEU A 1 96 ? -18.178 -1.760 31.259 1.00 82.62 96 LEU A O 1
ATOM 811 N N . PHE A 1 97 ? -17.606 -0.056 29.925 1.00 84.44 97 PHE A N 1
ATOM 812 C CA . PHE A 1 97 ? -18.300 0.955 30.733 1.00 84.44 97 PHE A CA 1
ATOM 813 C C . PHE A 1 97 ? -19.814 0.716 30.805 1.00 84.44 97 PHE A C 1
ATOM 815 O O . PHE A 1 97 ? -20.411 0.863 31.873 1.00 84.44 97 PHE A O 1
ATOM 822 N N . ARG A 1 98 ? -20.450 0.317 29.693 1.00 82.19 98 ARG A N 1
ATOM 823 C CA . ARG A 1 98 ? -21.880 -0.037 29.679 1.00 82.19 98 ARG A CA 1
ATOM 824 C C . ARG A 1 98 ? -22.178 -1.274 30.531 1.00 82.19 98 ARG A C 1
ATOM 826 O O . ARG A 1 98 ? -23.218 -1.296 31.183 1.00 82.19 98 ARG A O 1
ATOM 833 N N . LEU A 1 99 ? -21.292 -2.273 30.538 1.00 78.06 99 LEU A N 1
ATOM 834 C CA . LEU A 1 99 ? -21.419 -3.457 31.394 1.00 78.06 99 LEU A CA 1
ATOM 835 C C . LEU A 1 99 ? -21.274 -3.103 32.876 1.00 78.06 99 LEU A C 1
ATOM 837 O O . LEU A 1 99 ? -22.138 -3.472 33.667 1.00 78.06 99 LEU A O 1
ATOM 841 N N . ARG A 1 100 ? -20.256 -2.314 33.240 1.00 72.94 100 ARG A N 1
ATOM 842 C CA . ARG A 1 100 ? -20.053 -1.840 34.619 1.00 72.94 100 ARG A CA 1
ATOM 843 C C . ARG A 1 100 ? -21.239 -1.026 35.135 1.00 72.94 100 ARG A C 1
ATOM 845 O O . ARG A 1 100 ? -21.615 -1.150 36.284 1.00 72.94 100 ARG A O 1
ATOM 852 N N . LYS A 1 101 ? -21.871 -0.216 34.282 1.00 67.88 101 LYS A N 1
ATOM 853 C CA . LYS A 1 101 ? -23.064 0.554 34.668 1.00 67.88 101 LYS A CA 1
ATOM 854 C C . LYS A 1 101 ? -24.310 -0.324 34.885 1.00 67.88 101 LYS A C 1
ATOM 856 O O . LYS A 1 101 ? -25.253 0.126 35.524 1.00 67.88 101 LYS A O 1
ATOM 861 N N . LYS A 1 102 ? -24.346 -1.539 34.323 1.00 61.69 102 LYS A N 1
ATOM 862 C CA . LYS A 1 102 ? -25.462 -2.492 34.469 1.00 61.69 102 LYS A CA 1
ATOM 863 C C . LYS A 1 102 ? -25.312 -3.448 35.656 1.00 61.69 102 LYS A C 1
ATOM 865 O O . LYS A 1 102 ? -26.337 -3.913 36.138 1.00 61.69 102 LYS A O 1
ATOM 870 N N . ASN A 1 103 ? -24.087 -3.710 36.107 1.00 54.97 103 ASN A N 1
ATOM 871 C CA . ASN A 1 103 ? -23.787 -4.435 37.344 1.00 54.97 103 ASN A CA 1
ATOM 872 C C . ASN A 1 103 ? -23.169 -3.441 38.346 1.00 54.97 103 ASN A C 1
ATOM 874 O O . ASN A 1 103 ? -21.945 -3.285 38.314 1.00 54.97 103 ASN A O 1
ATOM 878 N N . PRO A 1 104 ? -23.988 -2.709 39.128 1.00 56.84 104 PRO A N 1
ATOM 879 C CA . PRO A 1 104 ? -23.490 -1.802 40.161 1.00 56.84 104 PRO A CA 1
ATOM 880 C C . PRO A 1 104 ? -22.694 -2.536 41.245 1.00 56.84 104 PRO A C 1
ATOM 882 O O . PRO A 1 104 ? -23.031 -3.706 41.541 1.00 56.84 104 PRO A O 1
#

Sequence (104 aa):
MTALKHLKPFFWIAIIALICVTPIAFMFAYSPFHDVNDFFRFGLCDHVKSAEECADLITPSYLFWWFIPEPWFYAFILLTAIYLVLKILIEIIRFLFRLRKKNP

Secondary structure (DSSP, 8-state):
--HHHHHHHHHHHHHHHHHHHHHHHHHHHT-S-SSHHHHHHTTSSTT-SSHHHHHHHHHHHHHHHHHTHHHHHHHHHHHHHHHHHHHHHHHHHHHHHHHHHH--

Foldseek 3Di:
DPVVVVCVVVVVVVVVLCVVLVVLVVCLVPVQPPDLVSCVVVVVCVPDDDSVVSCVVCVVVVCCSPPPSVVVSVVSVVVVVVVVVVVVVVVVVVVVVVVVVVVD

pLDDT: mean 71.68, std 9.0, range [47.22, 88.06]

Radius of gyration: 23.45 Å; chains: 1; bounding box: 54×15×70 Å